Protein AF-A0A8T6SKW6-F1 (afdb_monomer_lite)

Sequence (74 aa):
YENEKDAKAIGDAVSPDNFKTPPGLFIETESQENRVITLIRCTEKVQTFIATVDDLLFCATTAEKTIRTMKNLM

pLDDT: mean 89.36, std 8.03, range [60.72, 95.62]

Secondary structure (DSSP, 8-state):
--SHHHHHHHHHHHGGGGS-PPTTEEEEEEEETTEEEEEEEE-S-HHHHHHHHHHHHHHHHHHHHHHHHHHHH-

Foldseek 3Di:
DVWQVLLVQLQVQLCVLQPDDDPQWHWDWDRDTNHIDIDIGGPDDPVVVVVSVVVSVVRSVVSVVVVVVVVVVD

Radius of gyration: 13.39 Å; chains: 1; bounding box: 36×19×33 Å

Structure (mmCIF, N/CA/C/O backbone):
data_AF-A0A8T6SKW6-F1
#
_entry.id   AF-A0A8T6SKW6-F1
#
loop_
_atom_site.group_PDB
_atom_site.id
_atom_site.type_symbol
_atom_site.label_atom_id
_atom_site.label_alt_id
_atom_site.label_comp_id
_atom_site.label_asym_id
_atom_site.label_entity_id
_atom_site.label_seq_id
_atom_site.pdbx_PDB_ins_code
_atom_site.Cartn_x
_atom_site.Cartn_y
_atom_site.Cartn_z
_atom_site.occupancy
_atom_site.B_iso_or_equiv
_atom_site.auth_seq_id
_atom_site.auth_comp_id
_atom_site.auth_asym_id
_atom_site.auth_atom_id
_atom_site.pdbx_PDB_model_num
ATOM 1 N N . TYR A 1 1 ? 3.742 5.788 -11.459 1.00 91.50 1 TYR A N 1
ATOM 2 C CA . TYR A 1 1 ? 4.884 4.908 -11.772 1.00 91.50 1 TYR A CA 1
ATOM 3 C C . TYR A 1 1 ? 5.215 4.968 -13.253 1.00 91.50 1 TYR A C 1
ATOM 5 O O . TYR A 1 1 ? 4.388 5.432 -14.029 1.00 91.50 1 TYR A O 1
ATOM 13 N N . GLU A 1 2 ? 6.434 4.578 -13.644 1.00 90.06 2 GLU A N 1
ATOM 14 C CA . GLU A 1 2 ? 6.907 4.679 -15.039 1.00 90.06 2 GLU A CA 1
ATOM 15 C C . GLU A 1 2 ? 6.087 3.805 -15.995 1.00 90.06 2 GLU A C 1
ATOM 17 O O . GLU A 1 2 ? 5.880 4.170 -17.148 1.00 90.06 2 GLU A O 1
ATOM 22 N N . ASN A 1 3 ? 5.599 2.663 -15.513 1.00 93.38 3 ASN A N 1
ATOM 23 C CA . ASN A 1 3 ? 4.763 1.738 -16.266 1.00 93.38 3 ASN A CA 1
ATOM 24 C C . ASN A 1 3 ? 3.838 0.950 -15.321 1.00 93.38 3 ASN A C 1
ATOM 26 O O . ASN A 1 3 ? 3.980 0.996 -14.095 1.00 93.38 3 ASN A O 1
ATOM 30 N N . GLU A 1 4 ? 2.895 0.216 -15.910 1.00 95.56 4 GLU A N 1
ATOM 31 C CA . GLU A 1 4 ? 1.919 -0.597 -15.175 1.00 95.56 4 GLU A CA 1
ATOM 32 C C . GLU A 1 4 ? 2.570 -1.735 -14.384 1.00 95.56 4 GLU A C 1
ATOM 34 O O . GLU A 1 4 ? 2.113 -2.082 -13.300 1.00 95.56 4 GLU A O 1
ATOM 39 N N . LYS A 1 5 ? 3.678 -2.296 -14.885 1.00 93.50 5 LYS A N 1
ATOM 40 C CA . LYS A 1 5 ? 4.404 -3.374 -14.204 1.00 93.50 5 LYS A CA 1
ATOM 41 C C . LYS A 1 5 ? 4.993 -2.895 -12.878 1.00 93.50 5 LYS A C 1
ATOM 43 O O . LYS A 1 5 ? 4.898 -3.607 -11.883 1.00 93.50 5 LYS A O 1
ATOM 48 N N . ASP A 1 6 ? 5.567 -1.695 -12.854 1.00 93.88 6 ASP A N 1
ATOM 49 C CA . ASP A 1 6 ? 6.083 -1.084 -11.629 1.00 93.88 6 ASP A CA 1
ATOM 50 C C . ASP A 1 6 ? 4.950 -0.754 -10.658 1.00 93.88 6 ASP A C 1
ATOM 52 O O . ASP A 1 6 ? 5.060 -1.050 -9.471 1.00 93.88 6 ASP A O 1
ATOM 56 N N . ALA A 1 7 ? 3.850 -0.182 -11.161 1.00 95.06 7 ALA A N 1
ATOM 57 C CA . ALA A 1 7 ? 2.674 0.111 -10.346 1.00 95.06 7 ALA A CA 1
ATOM 58 C C . ALA A 1 7 ? 2.119 -1.156 -9.696 1.00 95.06 7 ALA A C 1
ATOM 60 O O . ALA A 1 7 ? 1.881 -1.181 -8.492 1.00 95.06 7 ALA A O 1
ATOM 61 N N . LYS A 1 8 ? 1.989 -2.233 -10.473 1.00 94.62 8 LYS A N 1
ATOM 62 C CA . LYS A 1 8 ? 1.551 -3.528 -9.969 1.00 94.62 8 LYS A CA 1
ATOM 63 C C . LYS A 1 8 ? 2.509 -4.094 -8.923 1.00 94.62 8 LYS A C 1
ATOM 65 O O . LYS A 1 8 ? 2.058 -4.516 -7.866 1.00 94.62 8 LYS A O 1
ATOM 70 N N . ALA A 1 9 ? 3.815 -4.075 -9.188 1.00 93.31 9 ALA A N 1
ATOM 71 C CA . ALA A 1 9 ? 4.809 -4.588 -8.246 1.00 93.31 9 ALA A CA 1
ATOM 72 C C . ALA A 1 9 ? 4.777 -3.836 -6.905 1.00 93.31 9 ALA A C 1
ATOM 74 O O . ALA A 1 9 ? 4.904 -4.452 -5.849 1.00 93.31 9 ALA A O 1
ATOM 75 N N . ILE A 1 10 ? 4.576 -2.518 -6.942 1.00 93.62 10 ILE A N 1
ATOM 76 C CA . ILE A 1 10 ? 4.478 -1.698 -5.731 1.00 93.62 10 ILE A CA 1
ATOM 77 C C . ILE A 1 10 ? 3.150 -1.938 -5.017 1.00 93.62 10 ILE A C 1
ATOM 79 O O . ILE A 1 10 ? 3.158 -2.163 -3.810 1.00 93.62 10 ILE A O 1
ATOM 83 N N . GLY A 1 11 ? 2.031 -1.957 -5.747 1.00 92.62 11 GLY A N 1
ATOM 84 C CA . GLY A 1 11 ? 0.709 -2.256 -5.194 1.00 92.62 11 GLY A CA 1
ATOM 85 C C . GLY A 1 11 ? 0.674 -3.613 -4.490 1.00 92.62 11 GLY A C 1
ATOM 86 O O . GLY A 1 11 ? 0.212 -3.708 -3.356 1.00 92.62 11 GLY A O 1
ATOM 87 N N . ASP A 1 12 ? 1.253 -4.644 -5.110 1.00 89.88 12 ASP A N 1
ATOM 88 C CA . ASP A 1 12 ? 1.363 -5.979 -4.520 1.00 89.88 12 ASP A CA 1
ATOM 89 C C . ASP A 1 12 ? 2.232 -5.960 -3.244 1.00 89.88 12 ASP A C 1
ATOM 91 O O . ASP A 1 12 ? 1.889 -6.618 -2.262 1.00 89.88 12 ASP A O 1
ATOM 95 N N . ALA A 1 13 ? 3.317 -5.175 -3.217 1.00 88.94 13 ALA A N 1
ATOM 96 C CA . ALA A 1 13 ? 4.226 -5.079 -2.072 1.00 88.94 13 ALA A CA 1
ATOM 97 C C . ALA A 1 13 ? 3.623 -4.363 -0.851 1.00 88.94 13 ALA A C 1
ATOM 99 O O . ALA A 1 13 ? 3.997 -4.685 0.276 1.00 88.94 13 ALA A O 1
ATOM 100 N N . VAL A 1 14 ? 2.700 -3.419 -1.059 1.00 86.88 14 VAL A N 1
ATOM 101 C CA . VAL A 1 14 ? 2.015 -2.691 0.029 1.00 86.88 14 VAL A CA 1
ATOM 102 C C . VAL A 1 14 ? 0.654 -3.300 0.395 1.00 86.88 14 VAL A C 1
ATOM 104 O O . VAL A 1 14 ? 0.114 -3.028 1.460 1.00 86.88 14 VAL A O 1
ATOM 107 N N . SER A 1 15 ? 0.117 -4.195 -0.443 1.00 81.12 15 SER A N 1
ATOM 108 C CA . SER A 1 15 ? -1.143 -4.906 -0.189 1.00 81.12 15 SER A CA 1
ATOM 109 C C . SER A 1 15 ? -1.223 -5.743 1.103 1.00 81.12 15 SER A C 1
ATOM 111 O O . SER A 1 15 ? -2.348 -5.952 1.568 1.00 81.12 15 SER A O 1
ATOM 113 N N . PRO A 1 16 ? -0.123 -6.226 1.729 1.00 72.81 16 PRO A N 1
ATOM 114 C CA . PRO A 1 16 ? -0.217 -6.940 3.002 1.00 72.81 16 PRO A CA 1
ATOM 115 C C . PRO A 1 16 ? -0.890 -6.133 4.124 1.00 72.81 16 PRO A C 1
ATOM 117 O O . PRO A 1 16 ? -1.524 -6.740 4.991 1.00 72.81 16 PRO A O 1
ATOM 120 N N . ASP A 1 17 ? -0.841 -4.796 4.068 1.00 67.62 17 ASP A N 1
ATOM 121 C CA . ASP A 1 17 ? -1.533 -3.911 5.018 1.00 67.62 17 ASP A CA 1
ATOM 122 C C . ASP A 1 17 ? -3.069 -4.010 4.917 1.00 67.62 17 ASP A C 1
ATOM 124 O O . ASP A 1 17 ? -3.779 -3.702 5.874 1.00 67.62 17 ASP A O 1
ATOM 128 N N . ASN A 1 18 ? -3.605 -4.544 3.811 1.00 67.00 18 ASN A N 1
ATOM 129 C CA . ASN A 1 18 ? -5.044 -4.747 3.615 1.00 67.00 18 ASN A CA 1
ATOM 130 C C . ASN A 1 18 ? -5.611 -5.913 4.459 1.00 67.00 18 ASN A C 1
ATOM 132 O O . ASN A 1 18 ? -6.816 -5.982 4.688 1.00 67.00 18 ASN A O 1
ATOM 136 N N . PHE A 1 19 ? -4.778 -6.868 4.901 1.00 60.72 19 PHE A N 1
ATOM 137 C CA . PHE A 1 19 ? -5.255 -8.152 5.448 1.00 60.72 19 PHE A CA 1
ATOM 138 C C . PHE A 1 19 ? -5.369 -8.215 6.976 1.00 60.72 19 PHE A C 1
ATOM 140 O O . PHE A 1 19 ? -6.010 -9.126 7.503 1.00 60.72 19 PHE A O 1
ATOM 147 N N . LYS A 1 20 ? -4.737 -7.294 7.712 1.00 62.41 20 LYS A N 1
ATOM 148 C CA . LYS A 1 20 ? -4.713 -7.309 9.185 1.00 62.41 20 LYS A CA 1
ATOM 149 C C . LYS A 1 20 ? -4.973 -5.924 9.758 1.00 62.41 20 LYS A C 1
ATOM 151 O O . LYS A 1 20 ? -4.130 -5.360 10.450 1.00 62.41 20 LYS A O 1
ATOM 156 N N . THR A 1 21 ? -6.157 -5.390 9.495 1.00 70.38 21 THR A N 1
ATOM 157 C CA . THR A 1 21 ? -6.576 -4.136 10.110 1.00 70.38 21 THR A CA 1
ATOM 158 C C . THR A 1 21 ? -7.336 -4.398 11.418 1.00 70.38 21 THR A C 1
ATOM 160 O O . THR A 1 21 ? -8.125 -5.345 11.508 1.00 70.38 21 THR A O 1
ATOM 163 N N . PRO A 1 22 ? -7.099 -3.602 12.476 1.00 76.62 22 PRO A N 1
ATOM 164 C CA . PRO A 1 22 ? -7.947 -3.630 13.661 1.00 76.62 22 PRO A CA 1
ATOM 165 C C . PRO A 1 22 ? -9.389 -3.209 13.310 1.00 76.62 22 PRO A C 1
ATOM 167 O O . PRO A 1 22 ? -9.606 -2.536 12.296 1.00 76.62 22 PRO A O 1
ATOM 170 N N . PRO A 1 23 ? -10.389 -3.561 14.143 1.00 81.81 23 PRO A N 1
ATOM 171 C CA . PRO A 1 23 ? -11.756 -3.070 13.978 1.00 81.81 23 PRO A CA 1
ATOM 172 C C . PRO A 1 23 ? -11.784 -1.545 13.814 1.00 81.81 23 PRO A C 1
ATOM 174 O O . PRO A 1 23 ? -11.046 -0.840 14.495 1.00 81.81 23 PRO A O 1
ATOM 177 N N . GLY A 1 24 ? -12.617 -1.045 12.900 1.00 86.69 24 GLY A N 1
ATOM 178 C CA . GLY A 1 24 ? -12.714 0.392 12.621 1.00 86.69 24 GLY A CA 1
ATOM 179 C C . GLY A 1 24 ? -11.661 0.941 11.650 1.00 86.69 24 GLY A C 1
ATOM 180 O O . GLY A 1 24 ? -11.725 2.122 11.310 1.00 86.69 24 GLY A O 1
ATOM 181 N N . LEU A 1 25 ? -10.742 0.105 11.153 1.00 88.56 25 LEU A N 1
ATOM 182 C CA . LEU A 1 25 ? -9.821 0.445 10.070 1.00 88.56 25 LEU A CA 1
ATOM 183 C C . LEU A 1 25 ? -10.056 -0.469 8.861 1.00 88.56 25 LEU A C 1
ATOM 185 O O . LEU A 1 25 ? -10.072 -1.693 8.973 1.00 88.56 25 LEU A O 1
ATOM 189 N N . PHE A 1 26 ? -10.227 0.136 7.694 1.00 89.31 26 PHE A N 1
ATOM 190 C CA . PHE A 1 26 ? -10.339 -0.538 6.408 1.00 89.31 26 PHE A CA 1
ATOM 191 C C . PHE A 1 26 ? -9.322 0.073 5.452 1.00 89.31 26 PHE A C 1
ATOM 193 O O . PHE A 1 26 ? -9.262 1.298 5.318 1.00 89.31 26 PHE A O 1
ATOM 200 N N . ILE A 1 27 ? -8.541 -0.785 4.805 1.00 90.56 27 ILE A N 1
ATOM 201 C CA . ILE A 1 27 ? -7.519 -0.407 3.834 1.00 90.56 27 ILE A CA 1
ATOM 202 C C . ILE A 1 27 ? -7.691 -1.316 2.624 1.00 90.56 27 ILE A C 1
ATOM 204 O O . ILE A 1 27 ? -7.746 -2.538 2.756 1.00 90.56 27 ILE A O 1
ATOM 208 N N . GLU A 1 28 ? -7.782 -0.711 1.452 1.00 90.62 28 GLU A N 1
ATOM 209 C CA . GLU A 1 28 ? -7.825 -1.411 0.178 1.00 90.62 28 GLU A CA 1
ATOM 210 C C . GLU A 1 28 ? -6.840 -0.736 -0.762 1.00 90.62 28 GLU A C 1
ATOM 212 O O . GLU A 1 28 ? -6.897 0.477 -0.946 1.00 90.62 28 GLU A O 1
ATOM 217 N N . THR A 1 29 ? -5.935 -1.517 -1.343 1.00 91.69 29 THR A N 1
ATOM 218 C CA . THR A 1 29 ? -4.958 -1.019 -2.311 1.00 91.69 29 THR A CA 1
ATOM 219 C C . THR A 1 29 ? -5.127 -1.739 -3.633 1.00 91.69 29 THR A C 1
ATOM 221 O O . THR A 1 29 ? -5.088 -2.969 -3.675 1.00 91.69 29 THR A O 1
ATOM 224 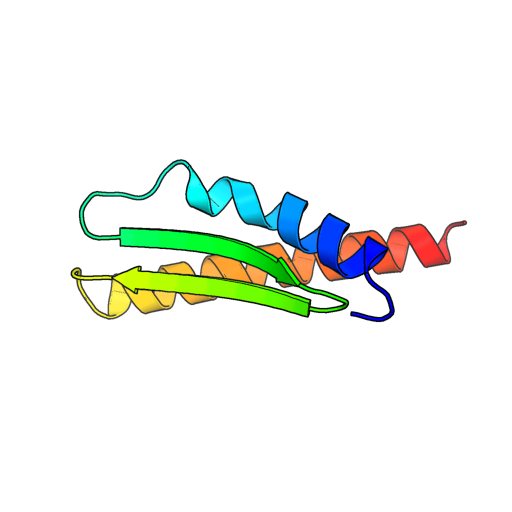N N . GLU A 1 30 ? -5.247 -0.968 -4.707 1.00 91.81 30 GLU A N 1
ATOM 225 C CA . GLU A 1 30 ? -5.301 -1.456 -6.078 1.00 91.81 30 GLU A CA 1
ATOM 226 C C . GLU A 1 30 ? -4.241 -0.778 -6.951 1.00 91.81 30 GLU A C 1
ATOM 228 O O . GLU A 1 30 ? -3.791 0.340 -6.688 1.00 91.81 30 GLU A O 1
ATOM 233 N N . SER A 1 31 ? -3.830 -1.472 -8.012 1.00 93.25 31 SER A N 1
ATOM 234 C CA . SER A 1 31 ? -3.025 -0.876 -9.079 1.00 93.25 31 SER A CA 1
ATOM 235 C C . SER A 1 31 ? -3.924 -0.618 -10.281 1.00 93.25 31 SER A C 1
ATOM 237 O O . SER A 1 31 ? -4.614 -1.521 -10.752 1.00 93.25 31 SER A O 1
ATOM 239 N N . GLN A 1 32 ? -3.928 0.623 -10.757 1.00 93.81 32 GLN A N 1
ATOM 240 C CA . GLN A 1 32 ? -4.718 1.063 -11.900 1.00 93.81 32 GLN A CA 1
ATOM 241 C C . GLN A 1 32 ? -3.795 1.783 -12.878 1.00 93.81 32 GLN A C 1
ATOM 243 O O . GLN A 1 32 ? -3.197 2.804 -12.531 1.00 93.81 32 GLN A O 1
ATOM 248 N N . GLU A 1 33 ? -3.671 1.245 -14.093 1.00 94.75 33 GLU A N 1
ATOM 249 C CA . GLU A 1 33 ? -2.704 1.712 -15.091 1.00 94.75 33 GLU A CA 1
ATOM 250 C C . GLU A 1 33 ? -1.300 1.810 -14.463 1.00 94.75 33 GLU A C 1
ATOM 252 O O . GLU A 1 33 ? -0.776 0.851 -13.897 1.00 94.75 33 GLU A O 1
ATOM 257 N N . ASN A 1 34 ? -0.684 2.990 -14.509 1.00 95.06 34 ASN A N 1
ATOM 258 C CA . ASN A 1 34 ? 0.614 3.264 -13.923 1.00 95.06 34 ASN A CA 1
ATOM 259 C C . ASN A 1 34 ? 0.526 3.863 -12.504 1.00 95.06 34 ASN A C 1
ATOM 261 O O . ASN A 1 34 ? 1.463 4.540 -12.072 1.00 95.06 34 ASN A O 1
ATOM 265 N N . ARG A 1 35 ? -0.569 3.654 -11.767 1.00 95.00 35 ARG A N 1
ATOM 266 C CA . ARG A 1 35 ? -0.810 4.221 -10.428 1.00 95.00 35 ARG A CA 1
ATOM 267 C C . ARG A 1 35 ? -1.116 3.133 -9.404 1.00 95.00 35 ARG A C 1
ATOM 269 O O . ARG A 1 35 ? -1.641 2.079 -9.745 1.00 95.00 35 ARG A O 1
ATOM 276 N N . VAL A 1 36 ? -0.807 3.424 -8.144 1.00 94.81 36 VAL A N 1
ATOM 277 C CA . VAL A 1 36 ? -1.289 2.665 -6.984 1.00 94.81 36 VAL A CA 1
ATOM 278 C C . VAL A 1 36 ? -2.242 3.576 -6.231 1.00 94.81 36 VAL A C 1
ATOM 280 O O . VAL A 1 36 ? -1.902 4.726 -5.945 1.00 94.81 36 VAL A O 1
ATOM 283 N N . ILE A 1 37 ? -3.447 3.084 -5.980 1.00 94.69 37 ILE A N 1
ATOM 284 C CA . ILE A 1 37 ? -4.515 3.804 -5.299 1.00 94.69 37 ILE A CA 1
ATOM 285 C C . ILE A 1 37 ? -4.819 3.036 -4.021 1.00 94.69 37 ILE A C 1
ATOM 287 O O . ILE A 1 37 ? -5.124 1.847 -4.075 1.00 94.69 37 ILE A O 1
ATOM 291 N N . THR A 1 38 ? -4.753 3.724 -2.884 1.00 93.06 38 THR A N 1
ATOM 292 C CA . THR A 1 38 ? -5.143 3.154 -1.594 1.00 93.06 38 THR A CA 1
ATOM 293 C C . THR A 1 38 ? -6.328 3.918 -1.027 1.00 93.06 38 THR A C 1
ATOM 295 O O . THR A 1 38 ? -6.271 5.132 -0.825 1.00 93.06 38 THR A O 1
ATOM 298 N N . LEU A 1 39 ? -7.409 3.196 -0.755 1.00 92.81 39 LEU A N 1
ATOM 299 C CA . LEU A 1 39 ? -8.577 3.685 -0.046 1.00 92.81 39 LEU A CA 1
ATOM 300 C C . LEU A 1 39 ? -8.445 3.333 1.436 1.00 92.81 39 LEU A C 1
ATOM 302 O O . LEU A 1 39 ? -8.376 2.162 1.798 1.00 92.81 39 LEU A O 1
ATOM 306 N N . ILE A 1 40 ? -8.472 4.352 2.295 1.00 91.62 40 ILE A N 1
A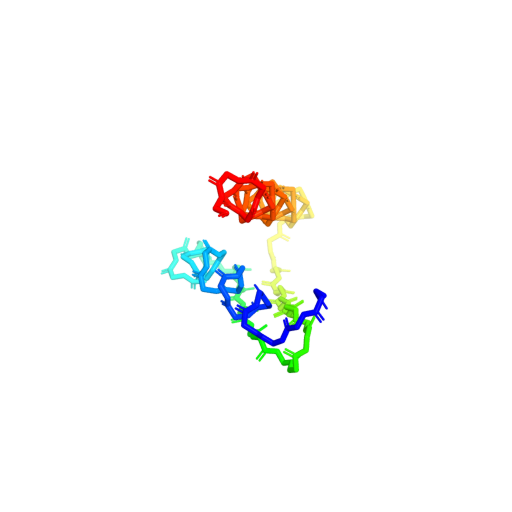TOM 307 C CA . ILE A 1 40 ? -8.426 4.186 3.750 1.00 91.62 40 ILE A CA 1
ATOM 308 C C . ILE A 1 40 ? -9.725 4.725 4.342 1.00 91.62 40 ILE A C 1
ATOM 310 O O . ILE A 1 40 ? -10.088 5.883 4.125 1.00 91.62 40 ILE A O 1
ATOM 314 N N . ARG A 1 41 ? -10.421 3.899 5.124 1.00 91.56 41 ARG A N 1
ATOM 315 C CA . ARG A 1 41 ? -11.537 4.329 5.974 1.00 91.56 41 ARG A CA 1
ATOM 316 C C . ARG A 1 41 ? -11.183 4.020 7.419 1.00 91.56 41 ARG A C 1
ATOM 318 O O . ARG A 1 41 ? -10.935 2.871 7.764 1.00 91.56 41 ARG A O 1
ATOM 325 N N . CYS A 1 42 ? -11.167 5.051 8.252 1.00 91.88 42 CYS A N 1
ATOM 326 C CA . CYS A 1 42 ? -10.835 4.947 9.665 1.00 91.88 42 CYS A CA 1
ATOM 327 C C . CYS A 1 42 ? -11.946 5.608 10.481 1.00 91.88 42 CYS A C 1
ATOM 329 O O . CYS A 1 42 ? -12.216 6.796 10.308 1.00 91.88 42 CYS A O 1
ATOM 331 N N . THR A 1 43 ? -12.609 4.835 11.337 1.00 92.75 43 THR A N 1
ATOM 332 C CA . THR A 1 43 ? -13.603 5.331 12.305 1.00 92.75 43 THR A CA 1
ATOM 333 C C . THR A 1 43 ? -13.008 5.519 13.701 1.00 92.75 43 THR A C 1
ATOM 335 O O . THR A 1 43 ? -13.717 5.904 14.627 1.00 92.75 43 THR A O 1
ATOM 338 N N . GLU A 1 44 ? -11.717 5.226 13.850 1.00 88.62 44 GLU A N 1
ATOM 339 C CA . GLU A 1 44 ? -10.947 5.388 15.078 1.00 88.62 44 GLU A CA 1
ATOM 340 C C . GLU A 1 44 ? -10.420 6.827 15.229 1.00 88.62 44 GLU A C 1
ATOM 342 O O . GLU A 1 44 ? -10.809 7.764 14.527 1.00 88.62 44 GLU A O 1
ATOM 347 N N . LYS A 1 45 ? -9.514 7.022 16.186 1.00 92.69 45 LYS A N 1
ATOM 348 C CA . LYS A 1 45 ? -8.856 8.305 16.435 1.00 92.69 45 LYS A CA 1
ATOM 349 C C . LYS A 1 45 ? -8.040 8.762 15.220 1.00 92.69 45 LYS A C 1
ATOM 351 O O . LYS A 1 45 ? -7.372 7.962 14.567 1.00 92.69 45 LYS A O 1
ATOM 356 N N . VAL A 1 46 ? -7.984 10.077 15.000 1.00 93.19 46 VAL A N 1
ATOM 357 C CA . VAL A 1 46 ? -7.168 10.698 13.936 1.00 93.19 46 VAL A CA 1
ATOM 358 C C . VAL A 1 46 ? -5.695 10.281 14.026 1.00 93.19 46 VAL A C 1
ATOM 360 O O . VAL A 1 46 ? -5.062 10.077 12.997 1.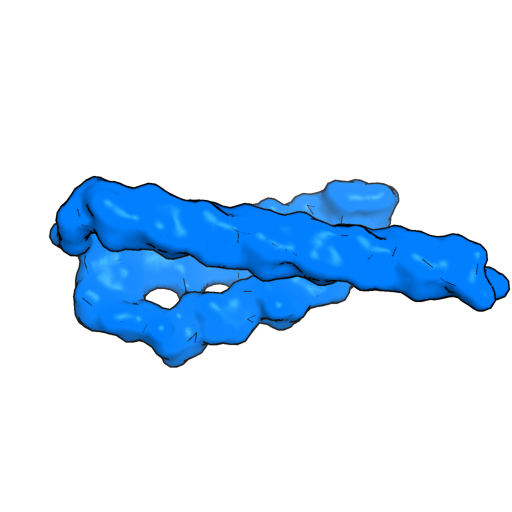00 93.19 46 VAL A O 1
ATOM 363 N N . GLN A 1 47 ? -5.153 10.082 15.233 1.00 92.69 47 GLN A N 1
ATOM 364 C CA . GLN A 1 47 ? -3.781 9.592 15.410 1.00 92.69 47 GLN A CA 1
ATOM 365 C C . GLN A 1 47 ? -3.558 8.214 14.771 1.00 92.69 47 GLN A C 1
ATOM 367 O O . GLN A 1 47 ? -2.503 7.987 14.192 1.00 92.69 47 GLN A O 1
ATOM 372 N N . THR A 1 48 ? -4.545 7.316 14.846 1.00 89.25 48 THR A N 1
ATOM 373 C CA . THR A 1 48 ? -4.476 5.994 14.209 1.00 89.25 48 THR A CA 1
ATOM 374 C C . THR A 1 48 ? -4.462 6.136 12.694 1.00 89.25 48 THR A C 1
ATOM 376 O O . THR A 1 48 ? -3.639 5.514 12.039 1.00 89.25 48 THR A O 1
ATOM 379 N N . PHE A 1 49 ? -5.318 7.001 12.141 1.00 91.38 49 PHE A N 1
ATOM 380 C CA . PHE A 1 49 ? -5.321 7.282 10.705 1.00 91.38 49 PHE A CA 1
ATOM 381 C C . PHE A 1 49 ? -3.973 7.831 10.222 1.00 91.38 49 PHE A C 1
ATOM 383 O O . PHE A 1 49 ? -3.446 7.347 9.226 1.00 91.38 49 PHE A O 1
ATOM 390 N N . ILE A 1 50 ? -3.401 8.802 10.943 1.00 94.12 50 ILE A N 1
ATOM 391 C CA . ILE A 1 50 ? -2.091 9.378 10.607 1.00 94.12 50 ILE A CA 1
ATOM 392 C C . ILE A 1 50 ? -1.007 8.298 10.646 1.00 94.12 50 ILE A C 1
ATOM 394 O O . ILE A 1 50 ? -0.277 8.160 9.673 1.00 94.12 50 ILE A O 1
ATOM 398 N N . ALA A 1 51 ? -0.954 7.491 11.711 1.00 91.06 51 ALA A N 1
ATOM 399 C CA . ALA A 1 51 ? 0.021 6.407 11.824 1.00 91.06 51 ALA A CA 1
A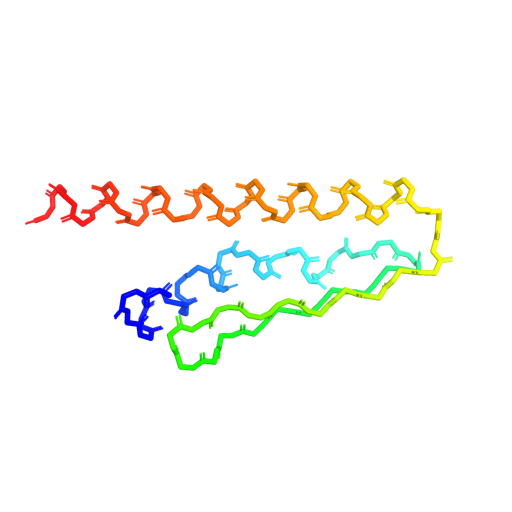TOM 400 C C . ALA A 1 51 ? -0.098 5.399 10.668 1.00 91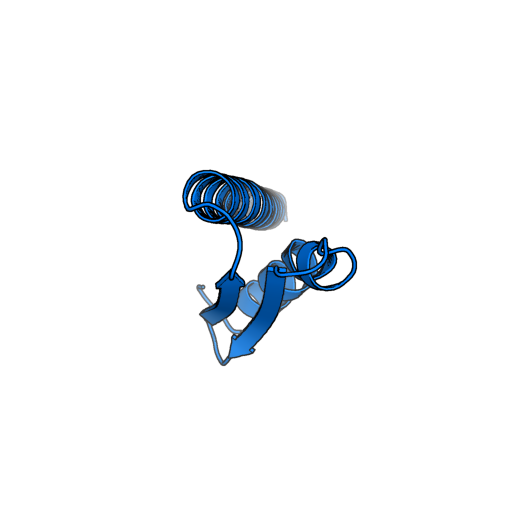.06 51 ALA A C 1
ATOM 402 O O . ALA A 1 51 ? 0.906 5.021 10.080 1.00 91.06 51 ALA A O 1
ATOM 403 N N . THR A 1 52 ? -1.322 5.029 10.278 1.00 90.31 52 THR A N 1
ATOM 404 C CA . THR A 1 52 ? -1.554 4.153 9.121 1.00 90.31 52 THR A CA 1
ATOM 405 C C . THR A 1 52 ? -1.068 4.770 7.810 1.00 90.31 52 THR A C 1
ATOM 407 O O . THR A 1 52 ? -0.487 4.071 6.984 1.00 90.31 52 THR A O 1
ATOM 410 N N . VAL A 1 53 ? -1.303 6.067 7.594 1.00 92.44 53 VAL A N 1
ATOM 411 C CA . VAL A 1 53 ? -0.799 6.764 6.401 1.00 92.44 53 VAL A CA 1
ATOM 412 C C . VAL A 1 53 ? 0.731 6.797 6.403 1.00 92.44 53 VAL A C 1
ATOM 414 O O . VAL A 1 53 ? 1.335 6.537 5.363 1.00 92.44 53 VAL A O 1
ATOM 417 N N . ASP A 1 54 ? 1.356 7.062 7.550 1.00 93.25 54 ASP A N 1
ATOM 418 C CA . ASP A 1 54 ? 2.815 7.073 7.689 1.00 93.25 54 ASP A CA 1
ATOM 419 C C . ASP A 1 54 ? 3.425 5.690 7.401 1.00 93.25 54 ASP A C 1
ATOM 421 O O . ASP A 1 54 ? 4.381 5.594 6.624 1.00 93.25 54 ASP A O 1
ATOM 425 N N . ASP A 1 55 ? 2.842 4.618 7.950 1.00 89.25 55 ASP A N 1
ATOM 426 C CA . ASP A 1 55 ? 3.273 3.235 7.708 1.00 89.25 55 ASP A CA 1
ATOM 427 C C . ASP A 1 55 ? 3.161 2.868 6.218 1.00 89.25 55 ASP A C 1
ATOM 429 O O . ASP A 1 55 ? 4.117 2.367 5.616 1.00 89.25 55 ASP A O 1
ATOM 433 N N . LEU A 1 56 ? 2.034 3.203 5.580 1.00 91.12 56 LEU A N 1
ATOM 434 C CA . LEU A 1 56 ? 1.812 2.935 4.159 1.00 91.12 56 LEU A CA 1
ATOM 435 C C . LEU A 1 56 ? 2.818 3.685 3.271 1.00 91.12 56 LEU A C 1
ATOM 437 O O . LEU A 1 56 ? 3.383 3.111 2.335 1.00 91.12 56 LEU A O 1
ATOM 441 N N . LEU A 1 57 ? 3.077 4.964 3.565 1.00 93.19 57 LEU A N 1
ATOM 442 C CA . LEU A 1 57 ? 4.057 5.770 2.831 1.00 93.19 57 LEU A CA 1
ATOM 443 C C . LEU A 1 57 ? 5.478 5.226 2.999 1.00 93.19 57 LEU A C 1
ATOM 445 O O . LEU A 1 57 ? 6.258 5.229 2.038 1.00 93.19 57 LEU A O 1
ATOM 449 N N . PHE A 1 58 ? 5.820 4.731 4.190 1.00 93.06 58 PHE A N 1
ATOM 450 C CA . PHE A 1 58 ? 7.099 4.079 4.439 1.00 93.06 58 PHE A CA 1
ATOM 451 C C . PHE A 1 58 ? 7.255 2.798 3.603 1.00 93.06 58 PHE A C 1
ATOM 453 O O . PHE A 1 58 ? 8.275 2.628 2.920 1.00 93.06 58 PHE A O 1
ATOM 460 N N . CYS A 1 59 ? 6.240 1.930 3.596 1.00 90.62 59 CYS A N 1
ATOM 461 C CA . CYS A 1 59 ? 6.215 0.702 2.800 1.00 90.62 59 CYS A CA 1
ATOM 462 C C . CYS A 1 59 ? 6.328 0.994 1.296 1.00 90.62 59 CYS A C 1
ATOM 464 O O . CYS A 1 59 ? 7.208 0.443 0.626 1.00 90.62 59 CYS A O 1
ATOM 466 N N . ALA A 1 60 ? 5.517 1.921 0.776 1.00 93.00 60 ALA A N 1
ATOM 467 C CA . ALA A 1 60 ? 5.542 2.323 -0.631 1.00 93.00 60 ALA A CA 1
ATOM 468 C C . ALA A 1 60 ? 6.916 2.873 -1.041 1.00 93.00 60 ALA A C 1
ATOM 470 O O . ALA A 1 60 ? 7.517 2.414 -2.014 1.00 93.00 60 ALA A O 1
ATOM 471 N N . THR A 1 61 ? 7.478 3.781 -0.238 1.00 94.94 61 THR A N 1
ATOM 472 C CA . THR A 1 61 ? 8.810 4.356 -0.484 1.00 94.94 61 THR A CA 1
ATOM 473 C C . THR A 1 61 ? 9.898 3.278 -0.500 1.00 94.94 61 THR A C 1
ATOM 475 O O . THR A 1 61 ? 10.851 3.348 -1.284 1.00 94.94 61 THR A O 1
ATOM 478 N N . THR A 1 62 ? 9.788 2.279 0.374 1.00 95.44 62 THR A N 1
ATOM 479 C CA . THR A 1 62 ? 10.745 1.170 0.453 1.00 95.44 62 THR A CA 1
ATOM 480 C C . THR A 1 62 ? 10.656 0.273 -0.781 1.00 95.44 62 THR A C 1
ATOM 482 O O . THR A 1 62 ? 11.692 -0.053 -1.373 1.00 95.44 62 THR A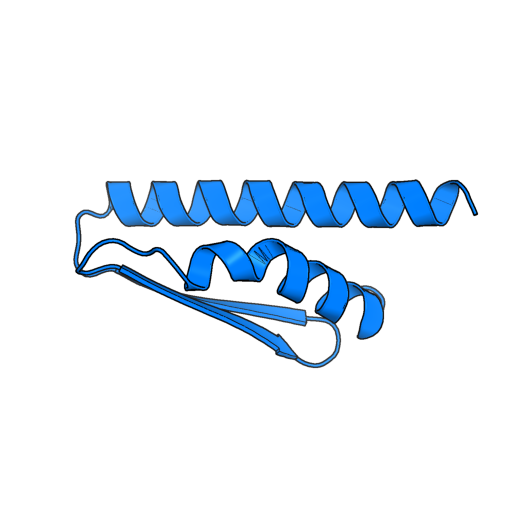 O 1
ATOM 485 N N . ALA A 1 63 ? 9.443 -0.066 -1.226 1.00 93.75 63 ALA A N 1
ATOM 486 C CA . ALA A 1 63 ? 9.213 -0.828 -2.453 1.00 93.75 63 ALA A CA 1
ATOM 487 C C . ALA A 1 63 ? 9.754 -0.086 -3.689 1.00 93.75 63 ALA A C 1
ATOM 489 O O . ALA A 1 63 ? 10.511 -0.657 -4.478 1.00 93.75 63 ALA A O 1
ATOM 490 N N . GLU A 1 64 ? 9.465 1.211 -3.808 1.00 94.38 64 GLU A N 1
ATOM 491 C CA . GLU A 1 64 ? 9.954 2.075 -4.889 1.00 94.38 64 GLU A CA 1
ATOM 492 C C . GLU A 1 64 ? 11.481 2.111 -4.969 1.00 94.38 64 GLU A C 1
ATOM 494 O O . GLU A 1 64 ? 12.070 1.908 -6.036 1.00 94.38 64 GLU A O 1
ATOM 499 N N . LYS A 1 65 ? 12.143 2.348 -3.830 1.00 95.50 65 LYS A N 1
ATOM 500 C CA . LYS A 1 65 ? 13.608 2.362 -3.751 1.00 95.50 65 LYS A CA 1
ATOM 501 C C . LYS A 1 65 ? 14.191 1.009 -4.137 1.00 95.50 65 LYS A C 1
ATOM 503 O O . LYS A 1 65 ? 15.172 0.977 -4.875 1.00 95.50 65 LYS A O 1
ATOM 508 N N . THR A 1 66 ? 13.589 -0.082 -3.670 1.00 94.75 66 THR A N 1
ATOM 509 C CA . THR A 1 66 ? 14.040 -1.447 -3.967 1.00 94.75 66 THR A CA 1
ATOM 510 C C . THR A 1 66 ? 13.970 -1.728 -5.463 1.00 94.75 66 THR A C 1
ATOM 512 O O . THR A 1 66 ? 14.981 -2.093 -6.058 1.00 94.75 66 THR A O 1
ATOM 515 N N . ILE A 1 67 ? 12.822 -1.472 -6.097 1.00 92.00 67 ILE A N 1
ATOM 516 C CA . ILE A 1 67 ? 12.634 -1.688 -7.538 1.00 92.00 67 ILE A CA 1
ATOM 517 C C . ILE A 1 67 ? 13.612 -0.839 -8.350 1.00 92.00 67 ILE A C 1
ATOM 519 O O . ILE A 1 67 ? 14.259 -1.351 -9.261 1.00 92.00 67 ILE A O 1
ATOM 523 N N . ARG A 1 68 ? 13.777 0.443 -8.001 1.00 93.06 68 ARG A N 1
ATOM 524 C CA . ARG A 1 68 ? 14.734 1.325 -8.682 1.00 93.06 68 ARG A CA 1
ATOM 525 C C . ARG A 1 68 ? 16.171 0.820 -8.553 1.00 93.06 68 ARG A C 1
ATOM 527 O O . ARG A 1 68 ? 16.899 0.807 -9.538 1.00 93.06 68 ARG A O 1
ATOM 534 N N . THR A 1 69 ? 16.581 0.389 -7.362 1.00 95.62 69 THR A N 1
ATOM 535 C CA . THR A 1 69 ? 17.922 -0.172 -7.153 1.00 95.62 69 THR A CA 1
ATOM 536 C C . THR A 1 69 ? 18.116 -1.453 -7.960 1.00 95.62 69 THR A C 1
ATOM 538 O O . THR A 1 69 ? 19.147 -1.598 -8.604 1.00 95.62 69 THR A O 1
ATOM 541 N N . MET A 1 70 ? 17.127 -2.352 -7.990 1.00 92.44 70 MET A N 1
ATOM 542 C CA . MET A 1 70 ? 17.208 -3.583 -8.785 1.00 92.44 70 MET A CA 1
ATOM 543 C C . MET A 1 70 ? 17.304 -3.299 -10.287 1.00 92.44 70 MET A C 1
ATOM 545 O O . MET A 1 70 ? 18.107 -3.933 -10.960 1.00 92.44 70 MET A O 1
ATOM 549 N N . LYS A 1 71 ? 16.554 -2.315 -10.800 1.00 89.50 71 LYS A N 1
ATOM 550 C CA . LYS A 1 71 ? 16.650 -1.873 -12.201 1.00 89.50 71 LYS A CA 1
ATOM 551 C C . LYS A 1 71 ? 18.028 -1.318 -12.565 1.00 89.50 71 LYS A C 1
ATOM 553 O O . LYS A 1 71 ? 18.454 -1.492 -13.691 1.00 89.50 71 LYS A O 1
ATOM 558 N N . ASN A 1 72 ? 18.711 -0.655 -11.632 1.00 90.56 72 ASN A N 1
ATOM 559 C CA . ASN A 1 72 ? 20.044 -0.094 -11.873 1.00 90.56 72 ASN A CA 1
ATOM 560 C C . ASN A 1 72 ? 21.172 -1.142 -11.801 1.00 90.56 72 ASN A C 1
ATOM 562 O O . ASN A 1 72 ? 22.300 -0.840 -12.182 1.00 90.56 72 ASN A O 1
ATOM 566 N N . LEU A 1 73 ? 20.897 -2.328 -11.246 1.00 85.81 73 LEU A N 1
ATOM 567 C CA . LEU A 1 73 ? 21.857 -3.430 -11.103 1.00 85.81 73 LEU A CA 1
ATOM 568 C C . LEU A 1 73 ? 21.792 -4.444 -12.257 1.00 85.81 73 LEU A C 1
ATOM 570 O O . LEU A 1 73 ? 22.679 -5.293 -12.350 1.00 85.81 73 LEU A O 1
ATOM 574 N N . MET A 1 74 ? 20.742 -4.386 -13.081 1.00 67.88 74 MET A N 1
ATOM 575 C CA . MET A 1 74 ? 20.506 -5.248 -14.246 1.00 67.88 74 MET A CA 1
ATOM 576 C C . MET A 1 74 ? 20.803 -4.492 -15.536 1.00 67.88 74 MET A C 1
ATOM 578 O O . MET A 1 74 ? 21.351 -5.134 -16.457 1.00 67.88 74 MET A O 1
#